Protein AF-A0A1F4KKP1-F1 (afdb_monomer_lite)

Radius of gyration: 22.45 Å; chains: 1; bounding box: 58×57×52 Å

Secondary structure (DSSP, 8-state):
-PPP--------SEEE-TTT--EEETTSTTGGGEEEEEEE--TT-TT-TT-EEEEEEEHHHHHHHHGGG------HHHHHHHHHH-TT---TTHHHHHHHHHHHHHHHHHT--TT---

Foldseek 3Di:
DDDDDDDDDDDDQKDAAPPPRDMDGPPDPQPVQKDKDWDFDDQPDPPDHGDIDIGIHGNVRCCVPCVVVDDDDDDPVVVVVVCVVDVPPPCPPPVVVVVVVVVVVVVVVVPDDPDPDD

pLDDT: mean 72.81, std 17.98, range [39.75, 97.06]

Sequence (118 aa):
MKIQDVKLVSFTHTIRCDKCGSEKQHDEPGFEEFTSIEHHCGYTTVEDDGKHIEIDLCYPCFKELLGPYWRVRSNRIDNLQAKQDNPELPGEFVDDVVASMKECLEQKLERYEPGKHE

Structure (mmCIF, N/CA/C/O backbone):
data_AF-A0A1F4KKP1-F1
#
_entry.id   AF-A0A1F4KKP1-F1
#
loop_
_atom_site.group_PDB
_atom_site.id
_atom_site.type_symbol
_atom_site.label_atom_id
_atom_site.label_alt_id
_atom_site.label_comp_id
_atom_site.label_asym_id
_atom_site.label_entity_id
_atom_site.label_seq_id
_atom_site.pdbx_PDB_ins_code
_atom_site.Cartn_x
_atom_site.Cartn_y
_atom_site.Cartn_z
_atom_site.occupancy
_atom_site.B_iso_or_equiv
_atom_site.auth_seq_id
_atom_site.auth_comp_id
_atom_site.auth_asym_id
_atom_site.auth_atom_id
_atom_site.pdbx_PDB_model_num
ATOM 1 N N . MET A 1 1 ? -0.336 39.438 13.787 1.00 50.38 1 MET A N 1
ATOM 2 C CA . MET A 1 1 ? -1.101 38.362 13.125 1.00 50.38 1 MET A CA 1
ATOM 3 C C . MET A 1 1 ? -0.129 37.617 12.225 1.00 50.38 1 MET A C 1
ATOM 5 O O . MET A 1 1 ? 0.395 38.228 11.306 1.00 50.38 1 MET A O 1
ATOM 9 N N . LYS A 1 2 ? 0.244 36.379 12.573 1.00 55.50 2 LYS A N 1
ATOM 10 C CA . LYS A 1 2 ? 1.140 35.559 11.745 1.00 55.50 2 LYS A CA 1
ATOM 11 C C . LYS A 1 2 ? 0.263 34.791 10.761 1.00 55.50 2 LYS A C 1
ATOM 13 O O . LYS A 1 2 ? -0.613 34.056 11.202 1.00 55.50 2 LYS A O 1
ATOM 18 N N . ILE A 1 3 ? 0.455 35.019 9.469 1.00 70.31 3 ILE A N 1
ATOM 19 C CA . ILE A 1 3 ? -0.212 34.248 8.420 1.00 70.31 3 ILE A CA 1
ATOM 20 C C . ILE A 1 3 ? 0.575 32.942 8.298 1.00 70.31 3 ILE A C 1
ATOM 22 O O . ILE A 1 3 ? 1.788 32.978 8.113 1.00 70.31 3 ILE A O 1
ATOM 26 N N . GLN A 1 4 ? -0.093 31.812 8.521 1.00 66.69 4 GLN A N 1
ATOM 27 C CA . GLN A 1 4 ? 0.474 30.490 8.272 1.00 66.69 4 GLN A CA 1
ATOM 28 C C . GLN A 1 4 ? 0.313 30.181 6.784 1.00 66.69 4 GLN A C 1
ATOM 30 O O . GLN A 1 4 ? -0.770 30.381 6.233 1.00 66.69 4 GLN A O 1
ATOM 35 N N . ASP A 1 5 ? 1.381 29.709 6.146 1.00 68.88 5 ASP A N 1
ATOM 36 C CA . ASP A 1 5 ? 1.329 29.220 4.772 1.00 68.88 5 ASP A CA 1
ATOM 37 C C . ASP A 1 5 ? 0.389 28.012 4.696 1.00 68.88 5 ASP A C 1
ATOM 39 O O . ASP A 1 5 ? 0.655 26.951 5.265 1.00 68.88 5 ASP A O 1
ATOM 43 N N . VAL A 1 6 ? -0.736 28.185 4.003 1.00 77.38 6 VAL A N 1
ATOM 44 C CA . VAL A 1 6 ? -1.684 27.104 3.732 1.00 77.38 6 VAL A CA 1
ATOM 45 C C . VAL A 1 6 ? -1.162 26.327 2.531 1.00 77.38 6 VAL A C 1
ATOM 47 O O . VAL A 1 6 ? -1.251 26.780 1.391 1.00 77.38 6 VAL A O 1
ATOM 50 N N . LYS A 1 7 ? -0.601 25.146 2.787 1.00 71.62 7 LYS A N 1
ATOM 51 C CA . LYS A 1 7 ? -0.250 24.195 1.732 1.00 71.62 7 LYS A CA 1
ATOM 52 C C . LYS A 1 7 ? -1.519 23.439 1.336 1.00 71.62 7 LYS A C 1
ATOM 54 O O . LYS A 1 7 ? -2.094 22.744 2.169 1.00 71.62 7 LYS A O 1
ATOM 59 N N . LEU A 1 8 ? -1.966 23.585 0.088 1.00 61.75 8 LEU A N 1
ATOM 60 C CA . LEU A 1 8 ? -3.025 22.733 -0.452 1.00 61.75 8 LEU A CA 1
ATOM 61 C C . LEU A 1 8 ? -2.495 21.301 -0.541 1.00 61.75 8 LEU A C 1
ATOM 63 O O . LEU A 1 8 ? -1.506 21.042 -1.223 1.00 61.75 8 LEU A O 1
ATOM 67 N N . VAL A 1 9 ? -3.157 20.395 0.167 1.00 67.31 9 VAL A N 1
ATOM 68 C CA . VA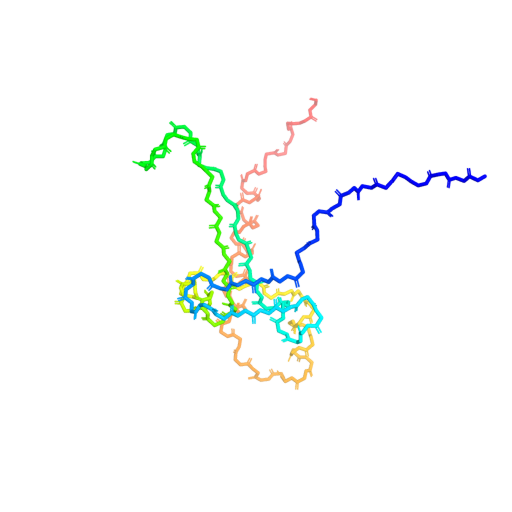L A 1 9 ? -2.945 18.951 0.072 1.00 67.31 9 VAL A CA 1
ATOM 69 C C . VAL A 1 9 ? -4.186 18.382 -0.603 1.00 67.31 9 VAL A C 1
ATOM 71 O O . VAL A 1 9 ? -5.302 18.773 -0.253 1.00 67.31 9 VAL A O 1
ATOM 74 N N . SER A 1 10 ? -4.015 17.513 -1.595 1.00 66.88 10 SER A N 1
ATOM 75 C CA . SER A 1 10 ? -5.137 16.792 -2.195 1.00 66.88 10 SER A CA 1
ATOM 76 C C . SER A 1 10 ? -5.777 15.901 -1.131 1.00 66.88 10 SER A C 1
ATOM 78 O O . SER A 1 10 ? -5.100 15.080 -0.515 1.00 66.88 10 SER A O 1
ATOM 80 N N . PHE A 1 11 ? -7.071 16.100 -0.888 1.00 70.44 11 PHE A N 1
ATOM 81 C CA . PHE A 1 11 ? -7.851 15.298 0.047 1.00 70.44 11 PHE A CA 1
ATOM 82 C C . PHE A 1 11 ? -8.607 14.219 -0.727 1.00 70.44 11 PHE A C 1
ATOM 84 O O . PHE A 1 11 ? -9.465 14.535 -1.554 1.00 70.44 11 PHE A O 1
ATOM 91 N N . THR A 1 12 ? -8.301 12.956 -0.447 1.00 76.50 12 THR A N 1
ATOM 92 C CA . THR A 1 12 ? -9.012 11.813 -1.022 1.00 76.50 12 THR A CA 1
ATOM 93 C C . THR A 1 12 ? -10.189 11.469 -0.117 1.00 76.50 12 THR A C 1
ATOM 95 O O . THR A 1 12 ? -10.009 10.908 0.960 1.00 76.50 12 THR A O 1
ATOM 98 N N . HIS A 1 13 ? -11.402 11.840 -0.535 1.00 83.25 13 HIS A N 1
ATOM 99 C CA . HIS A 1 13 ? -12.619 11.565 0.237 1.00 83.25 13 HIS A CA 1
ATOM 100 C C . HIS A 1 13 ? -13.002 10.079 0.225 1.00 83.25 13 HIS A C 1
ATOM 102 O O . HIS A 1 13 ? -13.602 9.596 1.183 1.00 83.25 13 HIS A O 1
ATOM 108 N N . THR A 1 14 ? -12.613 9.371 -0.837 1.00 91.25 14 THR A N 1
ATOM 109 C CA . THR A 1 14 ? -12.957 7.975 -1.091 1.00 91.25 14 THR A CA 1
ATOM 110 C C . THR A 1 14 ? -11.782 7.266 -1.751 1.00 91.25 14 THR A C 1
ATOM 112 O O . THR A 1 14 ? -11.196 7.815 -2.681 1.00 91.25 14 THR A O 1
ATOM 115 N N . ILE A 1 15 ? -11.470 6.050 -1.307 1.00 94.06 15 ILE A N 1
ATOM 116 C CA . ILE A 1 15 ? -10.447 5.180 -1.899 1.00 94.06 15 ILE A CA 1
ATOM 117 C C . ILE A 1 15 ? -11.071 3.851 -2.324 1.00 94.06 15 ILE A C 1
ATOM 119 O O . ILE A 1 15 ? -11.966 3.336 -1.648 1.00 94.06 15 ILE A O 1
ATOM 123 N N . ARG A 1 16 ? -10.606 3.287 -3.442 1.00 96.25 16 ARG A N 1
ATOM 124 C CA . ARG A 1 16 ? -11.117 2.030 -3.996 1.00 96.25 16 ARG A CA 1
ATOM 125 C C . ARG A 1 16 ? -9.970 1.082 -4.310 1.00 96.25 16 ARG A C 1
ATOM 127 O O . ARG A 1 16 ? -8.986 1.478 -4.901 1.00 96.25 16 ARG A O 1
ATOM 134 N N . CYS A 1 17 ? -10.113 -0.185 -3.938 1.00 96.94 17 CYS A N 1
ATOM 135 C CA . CYS A 1 17 ? -9.108 -1.206 -4.207 1.00 96.94 17 CYS A CA 1
ATOM 136 C C . CYS A 1 17 ? -9.197 -1.651 -5.670 1.00 96.94 17 CYS A C 1
ATOM 138 O O . CYS A 1 17 ? -10.238 -2.165 -6.085 1.00 96.94 17 CYS A O 1
ATOM 140 N N . ASP A 1 18 ? -8.103 -1.555 -6.418 1.00 97.06 18 ASP A N 1
ATOM 141 C CA . ASP A 1 18 ? -8.062 -1.920 -7.839 1.00 97.06 18 ASP A CA 1
ATOM 142 C C . ASP A 1 18 ? -8.198 -3.432 -8.077 1.00 97.06 18 ASP A C 1
ATOM 144 O O . ASP A 1 18 ? -8.660 -3.864 -9.133 1.00 97.06 18 ASP A O 1
ATOM 148 N N . LYS A 1 19 ? -7.849 -4.264 -7.081 1.00 96.38 19 LYS A N 1
ATOM 149 C CA . LYS A 1 19 ? -7.959 -5.731 -7.178 1.00 96.38 19 LYS A CA 1
ATOM 150 C C . LYS A 1 19 ? -9.369 -6.247 -6.897 1.00 96.38 19 LYS A C 1
ATOM 152 O O . LYS A 1 19 ? -9.905 -7.023 -7.683 1.00 96.38 19 LYS A O 1
ATOM 157 N N . CYS A 1 20 ? -9.948 -5.901 -5.747 1.00 96.81 20 CYS A N 1
ATOM 158 C CA . CYS A 1 20 ? -11.240 -6.457 -5.315 1.00 96.81 20 CYS A CA 1
ATOM 159 C C . CYS A 1 20 ? -12.418 -5.489 -5.474 1.00 96.81 20 CYS A C 1
ATOM 161 O O . CYS A 1 20 ? -13.563 -5.890 -5.276 1.00 96.81 20 CYS A O 1
ATOM 163 N N . GLY A 1 21 ? -12.159 -4.226 -5.817 1.00 96.25 21 GLY A N 1
ATOM 164 C CA . GLY A 1 21 ? -13.181 -3.205 -6.011 1.00 96.25 21 GLY A CA 1
ATOM 165 C C . GLY A 1 21 ? -13.793 -2.649 -4.727 1.00 96.25 21 GLY A C 1
ATOM 166 O O . GLY A 1 21 ? -14.693 -1.821 -4.841 1.00 96.25 21 GLY A O 1
ATOM 167 N N . SER A 1 22 ? -13.344 -3.079 -3.538 1.00 95.25 22 SER A N 1
ATOM 168 C CA . SER A 1 22 ? -13.837 -2.556 -2.257 1.00 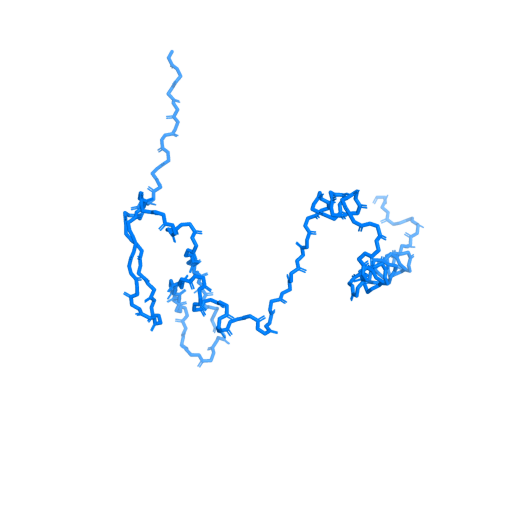95.25 22 SER A CA 1
ATOM 169 C C . SER A 1 22 ? -13.553 -1.064 -2.136 1.00 95.25 22 SER A C 1
ATOM 171 O O . SER A 1 22 ? -12.435 -0.642 -2.424 1.00 95.25 22 SER A O 1
ATOM 173 N N . GLU A 1 23 ? -14.520 -0.301 -1.648 1.00 95.75 23 GLU A N 1
ATOM 174 C CA . GLU A 1 23 ? -14.442 1.152 -1.532 1.00 95.75 23 GLU A CA 1
ATOM 175 C C . GLU A 1 23 ? -14.654 1.585 -0.081 1.00 95.75 23 GLU A C 1
ATOM 177 O O . GLU A 1 23 ? -15.402 0.932 0.654 1.00 95.75 23 GLU A O 1
ATOM 182 N N . LYS A 1 24 ? -13.971 2.657 0.325 1.00 94.44 24 LYS A N 1
ATOM 183 C CA . LYS A 1 24 ? -14.064 3.248 1.659 1.00 94.44 24 LYS A CA 1
ATOM 184 C C . LYS A 1 24 ? -14.027 4.764 1.601 1.00 94.44 24 LYS A C 1
ATOM 186 O O . LYS A 1 24 ? -13.216 5.332 0.871 1.00 94.44 24 LYS A O 1
ATOM 191 N N . GLN A 1 25 ? -14.871 5.407 2.403 1.00 93.62 25 GLN A N 1
ATOM 192 C CA . GLN A 1 25 ? -14.792 6.845 2.658 1.00 93.62 25 GLN A CA 1
ATOM 193 C C . GLN A 1 25 ? -13.783 7.149 3.768 1.00 93.62 25 GLN A C 1
ATOM 195 O O . GLN A 1 25 ? -13.518 6.309 4.624 1.00 93.62 25 GLN A O 1
ATOM 200 N N . HIS A 1 26 ? -13.217 8.354 3.754 1.00 88.69 26 HIS A N 1
ATOM 201 C CA . HIS A 1 26 ? -12.173 8.792 4.688 1.00 88.69 26 HIS A CA 1
ATOM 202 C C . HIS A 1 26 ? -12.565 8.680 6.175 1.00 88.69 26 HIS A C 1
ATOM 204 O O . HIS A 1 26 ? -11.704 8.550 7.040 1.00 88.69 26 HIS A O 1
ATOM 210 N N . ASP A 1 27 ? -13.852 8.780 6.500 1.00 89.50 27 ASP A N 1
ATOM 211 C CA . ASP A 1 27 ? -14.391 8.671 7.858 1.00 89.50 27 ASP A CA 1
ATOM 212 C C . ASP A 1 27 ? -14.874 7.257 8.220 1.00 89.50 27 ASP A C 1
ATOM 214 O O . ASP A 1 27 ? -15.302 7.019 9.353 1.00 89.50 27 ASP A O 1
ATOM 218 N N . GLU A 1 28 ? -14.779 6.299 7.296 1.00 90.38 28 GLU A N 1
ATOM 219 C CA . GLU A 1 28 ? -15.124 4.911 7.566 1.00 90.38 28 GLU A CA 1
ATOM 220 C C . GLU A 1 28 ? -13.965 4.144 8.219 1.00 90.38 28 GLU A C 1
ATOM 222 O O . GLU A 1 28 ? -12.823 4.231 7.765 1.00 90.38 28 GLU A O 1
ATOM 227 N N . PRO A 1 29 ? -14.255 3.281 9.211 1.00 89.94 29 PRO A N 1
ATOM 228 C CA . PRO A 1 29 ? -13.272 2.336 9.722 1.00 89.94 29 PRO A CA 1
ATOM 229 C C . PRO A 1 29 ? -12.691 1.461 8.603 1.00 89.94 29 PRO A C 1
ATOM 231 O O . PRO A 1 29 ? -13.438 0.905 7.779 1.00 89.94 29 PRO A O 1
ATOM 234 N N . GLY A 1 30 ? -11.367 1.308 8.614 1.00 89.19 30 GLY A N 1
ATOM 235 C CA . GLY A 1 30 ? -10.620 0.512 7.643 1.00 89.19 30 GLY A CA 1
ATOM 236 C C . GLY A 1 30 ? -10.166 1.294 6.410 1.00 89.19 30 GLY A C 1
ATOM 237 O O . GLY A 1 30 ? -9.541 0.703 5.532 1.00 89.19 30 GLY A O 1
ATOM 238 N N . PHE A 1 31 ? -10.444 2.598 6.320 1.00 91.56 31 PHE A N 1
ATOM 239 C CA . PHE A 1 31 ? -9.844 3.468 5.303 1.00 91.56 31 PHE A CA 1
ATOM 240 C C . PHE A 1 31 ? -8.315 3.520 5.452 1.00 91.56 31 PHE A C 1
ATOM 242 O O . PHE A 1 31 ? -7.580 3.451 4.471 1.00 91.56 31 PHE A O 1
ATOM 249 N N . GLU A 1 32 ? -7.831 3.548 6.693 1.00 89.69 32 GLU A N 1
ATOM 250 C CA . GLU A 1 32 ? -6.417 3.524 7.069 1.00 89.69 32 GLU A CA 1
ATOM 251 C C . GLU A 1 32 ? -5.689 2.220 6.697 1.00 89.69 32 GLU A C 1
ATOM 253 O O . GLU A 1 32 ? -4.461 2.164 6.732 1.00 89.69 32 GLU A O 1
ATOM 258 N N . GLU A 1 33 ? -6.433 1.172 6.332 1.00 93.19 33 GLU A N 1
ATOM 259 C CA . GLU A 1 33 ? -5.886 -0.116 5.897 1.00 93.19 33 GLU A CA 1
ATOM 260 C C . GLU A 1 33 ? -5.655 -0.188 4.379 1.00 93.19 33 GLU A C 1
ATOM 262 O O . GLU A 1 33 ? -5.262 -1.235 3.854 1.00 93.19 33 GLU A O 1
ATOM 267 N N . PHE A 1 34 ? -5.906 0.899 3.649 1.00 94.75 34 PHE A N 1
ATOM 268 C CA . PHE A 1 34 ? -5.568 0.994 2.235 1.00 94.75 34 PHE A CA 1
ATOM 269 C C . PHE A 1 34 ? -4.134 1.484 2.045 1.00 94.75 34 PHE A C 1
ATOM 271 O O . PHE A 1 34 ? -3.609 2.294 2.804 1.00 94.75 34 PHE A O 1
ATOM 278 N N . THR A 1 35 ? -3.482 0.969 1.009 1.00 93.81 35 THR A N 1
ATOM 279 C CA . THR A 1 35 ? -2.140 1.368 0.589 1.00 93.81 35 THR A CA 1
ATOM 280 C C . THR A 1 35 ? -2.196 1.859 -0.847 1.00 93.81 35 THR A C 1
ATOM 282 O O . THR A 1 35 ? -2.531 1.084 -1.743 1.00 93.81 35 THR A O 1
ATOM 285 N N . SER A 1 36 ? -1.823 3.120 -1.045 1.00 93.12 36 SER A N 1
ATOM 286 C CA . SER A 1 36 ? -1.618 3.730 -2.358 1.00 93.12 36 SER A CA 1
ATOM 287 C C . SER A 1 36 ? -0.137 3.671 -2.715 1.00 93.12 36 SER A C 1
ATOM 289 O O . SER A 1 36 ? 0.718 4.063 -1.915 1.00 93.12 36 SER A O 1
ATOM 291 N N . ILE A 1 37 ? 0.177 3.161 -3.901 1.00 91.88 37 ILE A N 1
ATOM 292 C CA . ILE A 1 37 ? 1.540 3.102 -4.428 1.00 91.88 37 ILE A CA 1
ATOM 293 C C . ILE A 1 37 ? 1.589 3.937 -5.695 1.00 91.88 37 ILE A C 1
ATOM 295 O O . ILE A 1 37 ? 0.836 3.696 -6.632 1.00 91.88 37 ILE A O 1
ATOM 299 N N . GLU A 1 38 ? 2.527 4.873 -5.716 1.00 90.69 38 GLU A N 1
ATOM 300 C CA . GLU A 1 38 ? 2.815 5.741 -6.846 1.00 90.69 38 GLU A CA 1
ATOM 301 C C . GLU A 1 38 ? 4.254 5.476 -7.305 1.00 90.69 38 GLU A C 1
ATOM 303 O O . GLU A 1 38 ? 5.192 5.459 -6.497 1.00 90.69 38 GLU A O 1
ATOM 308 N N . HIS A 1 39 ? 4.441 5.207 -8.594 1.00 85.38 39 HIS A N 1
ATOM 309 C CA . HIS A 1 39 ? 5.748 4.921 -9.167 1.00 85.38 39 HIS A CA 1
ATOM 310 C C . HIS A 1 39 ? 5.928 5.593 -10.526 1.00 85.38 39 HIS A C 1
ATOM 312 O O . HIS A 1 39 ? 5.192 5.342 -11.480 1.00 85.38 39 HIS A O 1
ATOM 318 N N . HIS A 1 40 ? 6.981 6.402 -10.631 1.00 84.62 40 HIS A N 1
ATOM 319 C CA . HIS A 1 40 ? 7.427 6.975 -11.895 1.00 84.62 40 HIS A CA 1
ATOM 320 C C . HIS A 1 40 ? 8.466 6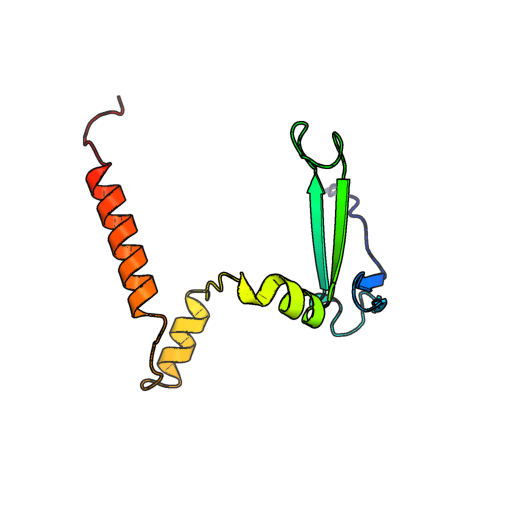.059 -12.540 1.00 84.62 40 HIS A C 1
ATOM 322 O O . HIS A 1 40 ? 9.585 5.915 -12.036 1.00 84.62 40 HIS A O 1
ATOM 328 N N . CYS A 1 41 ? 8.106 5.462 -13.672 1.00 79.81 41 CYS A N 1
ATOM 329 C CA . CYS A 1 41 ? 9.007 4.625 -14.444 1.00 79.81 41 CYS A CA 1
ATOM 330 C C . CYS A 1 41 ? 10.105 5.477 -15.096 1.00 79.81 41 CYS A C 1
ATOM 332 O O . CYS A 1 41 ? 9.843 6.500 -15.731 1.00 79.81 41 CYS A O 1
ATOM 334 N N . GLY A 1 42 ? 11.358 5.045 -14.946 1.00 70.12 42 GLY A N 1
ATOM 335 C CA . GLY A 1 42 ? 12.490 5.668 -15.626 1.00 70.12 42 GLY A CA 1
ATOM 336 C C . GLY A 1 42 ? 12.510 5.372 -17.131 1.00 70.12 42 GLY A C 1
ATOM 337 O O . GLY A 1 42 ? 11.899 4.413 -17.601 1.00 70.12 42 GLY A O 1
ATOM 338 N N . TYR A 1 43 ? 13.302 6.156 -17.867 1.00 58.34 43 TYR A N 1
ATOM 339 C CA . TYR A 1 43 ? 13.494 6.100 -19.330 1.00 58.34 43 TYR A CA 1
ATOM 340 C C . TYR A 1 43 ? 14.083 4.787 -19.891 1.00 58.34 43 TYR A C 1
ATOM 342 O O . TYR A 1 43 ? 14.405 4.709 -21.068 1.00 58.34 43 TYR A O 1
ATOM 350 N N . THR A 1 44 ? 14.318 3.772 -19.059 1.00 59.62 44 THR A N 1
ATOM 351 C CA . THR A 1 44 ? 14.926 2.494 -19.471 1.00 59.62 44 THR A CA 1
ATOM 352 C C . THR A 1 44 ? 14.097 1.290 -19.023 1.00 59.62 44 THR A C 1
ATOM 354 O O . THR A 1 44 ? 14.645 0.208 -18.816 1.00 59.62 44 THR A O 1
ATOM 357 N N . THR A 1 45 ? 12.800 1.481 -18.779 1.00 59.00 45 THR A N 1
ATOM 358 C CA . THR A 1 45 ? 11.897 0.405 -18.346 1.00 59.00 45 THR A CA 1
ATOM 359 C C . THR A 1 45 ? 11.278 -0.309 -19.550 1.00 59.00 45 THR A C 1
ATOM 361 O O . THR A 1 45 ? 11.162 0.259 -20.633 1.00 59.00 45 THR A O 1
ATOM 364 N N . VAL A 1 46 ? 10.964 -1.598 -19.381 1.00 63.59 46 VAL A N 1
ATOM 365 C CA . VAL A 1 46 ? 10.604 -2.525 -20.472 1.00 63.59 46 VAL A CA 1
ATOM 366 C C . VAL A 1 46 ? 9.234 -2.187 -21.084 1.00 63.59 46 VAL A C 1
ATOM 368 O O . VAL A 1 46 ? 8.962 -2.555 -22.226 1.00 63.59 46 VAL A O 1
ATOM 371 N N . GLU A 1 47 ? 8.393 -1.442 -20.363 1.00 56.62 47 GLU A N 1
ATOM 372 C CA . GLU A 1 47 ? 6.988 -1.206 -20.701 1.00 56.62 47 GLU A CA 1
ATOM 373 C C . GLU A 1 47 ? 6.599 0.263 -20.966 1.00 56.62 47 GLU A C 1
ATOM 375 O O . GLU A 1 47 ? 5.477 0.651 -20.619 1.00 56.62 47 GLU A O 1
ATOM 380 N N . ASP A 1 48 ? 7.433 1.008 -21.714 1.00 52.00 48 ASP A N 1
ATOM 381 C CA . ASP A 1 48 ? 7.133 2.322 -22.344 1.00 52.00 48 ASP A CA 1
ATOM 382 C C . ASP A 1 48 ? 7.528 3.545 -21.485 1.00 52.00 48 ASP A C 1
ATOM 384 O O . ASP A 1 48 ? 7.317 3.604 -20.271 1.00 52.00 48 ASP A O 1
ATOM 388 N N . ASP A 1 49 ? 8.118 4.532 -22.153 1.00 63.91 49 ASP A N 1
ATOM 389 C CA . ASP A 1 49 ? 8.877 5.628 -21.554 1.00 63.91 49 ASP A CA 1
ATOM 390 C C . ASP A 1 49 ? 8.033 6.557 -20.667 1.00 63.91 49 ASP A C 1
ATOM 392 O O . ASP A 1 49 ? 6.965 7.033 -21.054 1.00 63.91 49 ASP A O 1
ATOM 396 N N . GLY A 1 50 ? 8.555 6.891 -19.480 1.00 66.69 50 GLY A N 1
ATOM 397 C CA . GLY A 1 50 ? 8.033 7.983 -18.648 1.00 66.69 50 GLY A CA 1
ATOM 398 C C . GLY A 1 50 ? 6.634 7.755 -18.071 1.00 66.69 50 GLY A C 1
ATOM 399 O O . GLY A 1 50 ? 5.970 8.718 -17.681 1.00 66.69 50 GLY A O 1
ATOM 400 N N . LYS A 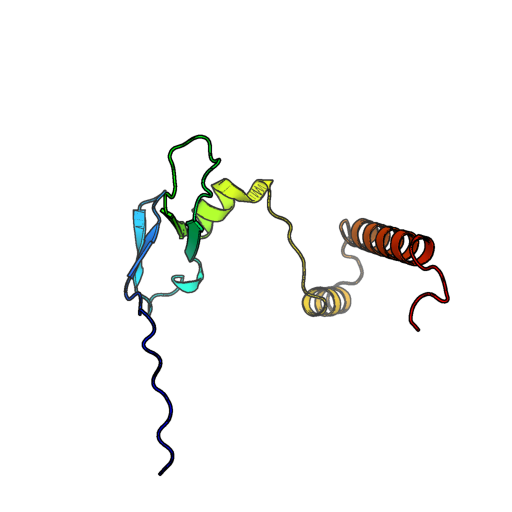1 51 ? 6.168 6.503 -18.020 1.00 76.31 51 LYS A N 1
ATOM 401 C CA . LYS A 1 51 ? 4.855 6.186 -17.462 1.00 76.31 51 LYS A CA 1
ATOM 402 C C . LYS A 1 51 ? 4.789 6.417 -15.963 1.00 76.31 51 LYS A C 1
ATOM 404 O O . LYS A 1 51 ? 5.737 6.192 -15.209 1.00 76.31 51 LYS A O 1
ATOM 409 N N . HIS A 1 52 ? 3.603 6.841 -15.560 1.00 84.50 52 HIS A N 1
ATOM 410 C CA . HIS A 1 52 ? 3.207 6.952 -14.179 1.00 84.50 52 HIS A CA 1
ATOM 411 C C . HIS A 1 52 ? 2.293 5.785 -13.825 1.00 84.50 52 HIS A C 1
ATOM 413 O O . HIS A 1 52 ? 1.303 5.557 -14.521 1.00 84.50 52 HIS A O 1
ATOM 419 N N . ILE A 1 53 ? 2.656 5.024 -12.795 1.00 86.44 53 ILE A N 1
ATOM 420 C CA . ILE A 1 53 ? 1.884 3.879 -12.324 1.00 86.44 53 ILE A CA 1
ATOM 421 C C . ILE A 1 53 ? 1.361 4.209 -10.936 1.00 86.44 53 ILE A C 1
ATOM 423 O O . ILE A 1 53 ? 2.136 4.479 -10.022 1.00 86.44 53 ILE A O 1
ATOM 427 N N . GLU A 1 54 ? 0.047 4.130 -10.797 1.00 92.12 54 GLU A N 1
ATOM 428 C CA . GLU A 1 54 ? -0.670 4.283 -9.540 1.00 92.12 54 GLU 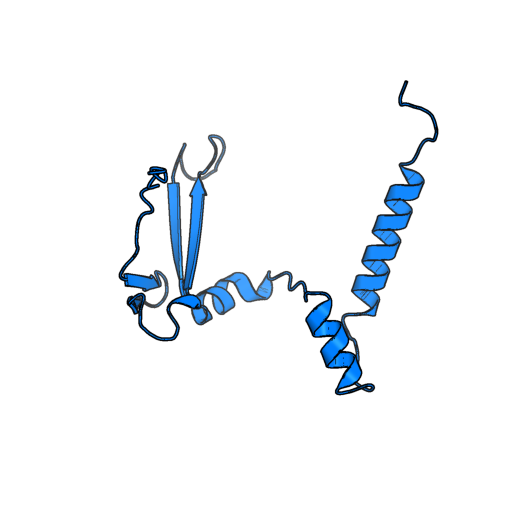A CA 1
ATOM 429 C C . GLU A 1 54 ? -1.484 3.010 -9.292 1.00 92.12 54 GLU A C 1
ATOM 431 O O . GLU A 1 54 ? -2.013 2.417 -10.237 1.00 92.12 54 GLU A O 1
ATOM 436 N N . ILE A 1 55 ? -1.546 2.566 -8.039 1.00 95.00 55 ILE A N 1
ATOM 437 C CA . ILE A 1 55 ? -2.421 1.468 -7.619 1.00 95.00 55 ILE A CA 1
ATOM 438 C C . ILE A 1 55 ? -2.842 1.639 -6.159 1.00 95.00 55 ILE A C 1
ATOM 440 O O . ILE A 1 55 ? -2.009 1.906 -5.289 1.00 95.00 55 ILE A O 1
ATOM 444 N N . ASP A 1 56 ? -4.122 1.402 -5.896 1.00 96.00 56 ASP A N 1
ATOM 445 C CA . ASP A 1 56 ? -4.724 1.393 -4.569 1.00 96.00 56 ASP A CA 1
ATOM 446 C C . ASP A 1 56 ? -5.110 -0.037 -4.170 1.00 96.00 56 ASP A C 1
ATOM 448 O O . ASP A 1 56 ? -5.830 -0.751 -4.876 1.00 96.00 56 ASP A O 1
ATOM 452 N N . LEU A 1 57 ? -4.650 -0.487 -3.000 1.00 96.75 57 LEU A N 1
ATOM 453 C CA . LEU A 1 57 ? -4.905 -1.840 -2.500 1.00 96.75 57 LEU A CA 1
ATOM 454 C C . LEU A 1 57 ? -5.403 -1.820 -1.057 1.00 96.75 57 LEU A C 1
ATOM 456 O O . LEU A 1 57 ? -4.766 -1.244 -0.181 1.00 96.75 57 LEU A O 1
ATOM 460 N N . CYS A 1 58 ? -6.494 -2.535 -0.778 1.00 96.38 58 CYS A N 1
ATOM 461 C CA . CYS A 1 58 ? -6.887 -2.826 0.602 1.00 96.38 58 CYS A CA 1
ATOM 462 C C . CYS A 1 58 ? -5.925 -3.840 1.241 1.00 96.38 58 CYS A C 1
ATOM 464 O O . CYS A 1 58 ? -5.373 -4.697 0.541 1.00 96.38 58 CYS A O 1
ATOM 466 N N . TYR A 1 59 ? -5.763 -3.801 2.568 1.00 94.19 59 TYR A N 1
ATOM 467 C CA . TYR A 1 59 ? -4.846 -4.682 3.301 1.00 94.19 59 TYR A CA 1
ATOM 468 C C . TYR A 1 59 ? -4.950 -6.175 2.933 1.00 94.19 59 TYR A C 1
ATOM 470 O O . TYR A 1 59 ? -3.905 -6.788 2.701 1.00 94.19 59 TYR A O 1
ATOM 478 N N . PRO A 1 60 ? -6.147 -6.788 2.788 1.00 95.50 60 PRO A N 1
ATOM 479 C CA . PRO A 1 60 ? -6.245 -8.179 2.349 1.00 95.50 60 PRO A CA 1
ATOM 480 C C . PRO A 1 60 ? -5.598 -8.428 0.981 1.00 95.50 60 PRO A C 1
ATOM 482 O O . PRO A 1 60 ? -4.837 -9.382 0.830 1.00 95.50 60 PRO A O 1
ATOM 485 N N . CYS A 1 61 ? -5.844 -7.550 0.003 1.00 96.06 61 CYS A N 1
ATOM 486 C CA . CYS A 1 61 ? -5.266 -7.659 -1.338 1.00 96.06 61 CYS A CA 1
ATOM 487 C C . CYS A 1 61 ? -3.764 -7.371 -1.331 1.00 96.06 61 CYS A C 1
ATOM 489 O O . CYS A 1 61 ? -2.998 -8.066 -1.994 1.00 96.06 61 CYS A O 1
ATOM 491 N N . PHE A 1 62 ? -3.337 -6.380 -0.550 1.00 95.00 62 PHE A N 1
ATOM 492 C CA . PHE A 1 62 ? -1.931 -6.049 -0.361 1.00 95.00 62 PHE A CA 1
ATOM 493 C C . PHE A 1 62 ? -1.154 -7.232 0.238 1.00 95.00 62 PHE A C 1
ATOM 495 O O . PHE A 1 62 ? -0.087 -7.601 -0.256 1.00 95.00 62 PHE A O 1
ATOM 502 N N . LYS A 1 63 ? -1.725 -7.890 1.255 1.00 93.88 63 LYS A N 1
ATOM 503 C CA . LYS A 1 63 ? -1.180 -9.102 1.880 1.00 93.88 63 LYS A CA 1
ATOM 504 C C . LYS A 1 63 ? -1.147 -10.290 0.937 1.00 93.88 63 LYS A C 1
ATOM 506 O O . LYS A 1 63 ? -0.157 -11.010 0.910 1.00 93.88 63 LYS A O 1
ATOM 511 N N . GLU A 1 64 ? -2.208 -10.506 0.177 1.00 94.56 64 GLU A N 1
ATOM 512 C CA . GLU A 1 64 ? -2.272 -11.605 -0.783 1.00 94.56 64 GLU A CA 1
ATOM 513 C C . GLU A 1 64 ? -1.209 -11.460 -1.883 1.00 94.56 64 GLU A C 1
ATOM 515 O O . GLU A 1 64 ? -0.540 -12.435 -2.214 1.00 94.56 64 GLU A O 1
ATOM 520 N N . LEU A 1 65 ? -1.022 -10.246 -2.414 1.00 94.50 65 LEU A N 1
ATOM 521 C CA . LEU A 1 65 ? -0.096 -9.974 -3.516 1.00 94.50 65 LEU A CA 1
ATOM 522 C C . LEU A 1 65 ? 1.370 -9.920 -3.077 1.00 94.50 65 LEU A C 1
ATOM 524 O O . LEU A 1 65 ? 2.235 -10.517 -3.715 1.00 94.50 65 LEU A O 1
ATOM 528 N N . LEU A 1 66 ? 1.662 -9.168 -2.013 1.00 92.25 66 LEU A N 1
ATOM 529 C CA . LEU A 1 66 ? 3.035 -8.843 -1.621 1.00 92.25 66 LEU A CA 1
ATOM 530 C C . LEU A 1 66 ? 3.487 -9.552 -0.347 1.00 92.25 66 LEU A C 1
ATOM 532 O O . LEU A 1 66 ? 4.683 -9.550 -0.064 1.00 92.25 66 LEU A O 1
ATOM 536 N N . GLY A 1 67 ? 2.569 -10.177 0.395 1.00 89.94 67 GLY A N 1
ATOM 537 C CA . GLY A 1 67 ? 2.838 -10.861 1.664 1.00 89.94 67 GLY A CA 1
ATOM 538 C C . GLY A 1 67 ? 4.058 -11.782 1.649 1.00 89.94 67 GLY A C 1
ATOM 539 O O . GLY A 1 67 ? 4.884 -11.669 2.555 1.00 89.94 67 GLY A O 1
ATOM 540 N N . PRO A 1 68 ? 4.244 -12.633 0.621 1.00 90.81 68 PRO A N 1
ATOM 541 C CA . PRO A 1 68 ? 5.424 -13.494 0.516 1.00 90.81 68 PRO A CA 1
ATOM 542 C C . PRO A 1 68 ? 6.767 -12.746 0.443 1.00 90.81 68 PRO A C 1
ATOM 544 O O . PRO A 1 68 ? 7.809 -13.329 0.729 1.00 90.81 68 PRO A O 1
ATOM 547 N N . TYR A 1 69 ? 6.760 -11.466 0.064 1.00 91.38 69 TYR A N 1
ATOM 548 C CA . TYR A 1 69 ? 7.950 -10.628 -0.113 1.00 91.38 69 TYR A CA 1
ATOM 549 C C 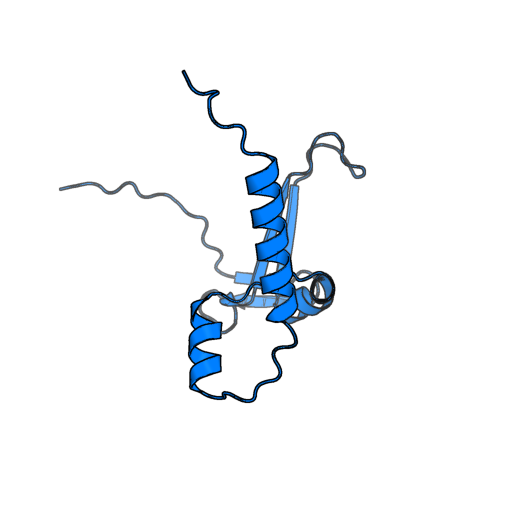. TYR A 1 69 ? 8.139 -9.602 1.013 1.00 91.38 69 TYR A C 1
ATOM 551 O O . TYR A 1 69 ? 9.096 -8.821 0.988 1.00 91.38 69 TYR A O 1
ATOM 559 N N . TRP A 1 70 ? 7.235 -9.567 1.997 1.00 87.12 70 TRP A N 1
ATOM 560 C CA . TRP A 1 70 ? 7.293 -8.600 3.086 1.00 87.12 70 TRP A CA 1
ATOM 561 C C . TRP A 1 70 ? 8.541 -8.790 3.944 1.00 87.12 70 TRP A C 1
ATOM 563 O O . TRP A 1 70 ? 8.849 -9.878 4.425 1.00 87.12 70 TRP A O 1
ATOM 573 N N . ARG A 1 71 ? 9.231 -7.683 4.217 1.00 86.00 71 ARG A N 1
ATOM 574 C CA . ARG A 1 71 ? 10.270 -7.623 5.248 1.00 86.00 71 ARG A CA 1
ATOM 575 C C . ARG A 1 71 ? 9.684 -6.930 6.464 1.00 86.00 71 ARG A C 1
ATOM 577 O O . ARG A 1 71 ? 9.730 -5.707 6.562 1.00 86.00 71 ARG A O 1
ATOM 584 N N . VAL A 1 72 ? 9.134 -7.710 7.387 1.00 81.88 72 VAL A N 1
ATOM 585 C CA . VAL A 1 72 ? 8.612 -7.164 8.642 1.00 81.88 72 VAL A CA 1
ATOM 586 C C . VAL A 1 72 ? 9.793 -6.721 9.508 1.00 81.88 72 VAL A C 1
ATOM 588 O O . VAL A 1 72 ? 10.736 -7.476 9.755 1.00 81.88 72 VAL A O 1
ATOM 591 N N . ARG A 1 73 ? 9.781 -5.455 9.920 1.00 80.31 73 ARG A N 1
ATOM 592 C CA . ARG A 1 73 ? 10.742 -4.883 10.865 1.00 80.31 73 ARG A CA 1
ATOM 593 C C . ARG A 1 73 ? 9.944 -4.438 12.080 1.00 80.31 73 ARG A C 1
ATOM 595 O O . ARG A 1 73 ? 9.309 -3.391 12.040 1.00 80.31 73 ARG A O 1
ATOM 602 N N . SER A 1 74 ? 9.949 -5.241 13.137 1.00 72.44 74 SER A N 1
ATOM 603 C CA . SER A 1 74 ? 9.339 -4.840 14.402 1.00 72.44 74 SER A CA 1
ATOM 604 C C . SER A 1 74 ? 10.083 -3.622 14.944 1.00 72.44 74 SER A C 1
ATOM 606 O O . SER A 1 74 ? 11.320 -3.602 14.968 1.00 72.44 74 SER A O 1
ATOM 608 N N . ASN A 1 75 ? 9.353 -2.598 15.382 1.00 55.50 75 ASN A N 1
ATOM 609 C CA . ASN A 1 75 ? 9.983 -1.497 16.093 1.00 55.50 75 ASN A CA 1
ATOM 610 C C . ASN A 1 75 ? 10.569 -2.043 17.422 1.00 55.50 75 ASN A C 1
ATOM 612 O O . ASN A 1 75 ? 10.187 -3.105 17.926 1.00 55.50 75 ASN A O 1
ATOM 616 N N . ARG A 1 76 ? 11.562 -1.360 18.001 1.00 53.09 76 ARG A N 1
ATOM 617 C CA . ARG A 1 76 ? 12.204 -1.841 19.241 1.00 53.09 76 ARG A CA 1
ATOM 618 C C . ARG A 1 76 ? 11.263 -1.857 20.453 1.00 53.09 76 ARG A C 1
ATOM 620 O O . ARG A 1 76 ? 11.592 -2.528 21.423 1.00 53.09 76 ARG A O 1
ATOM 627 N N . ILE A 1 77 ? 10.140 -1.140 20.408 1.00 55.53 77 ILE A N 1
ATOM 628 C CA . ILE A 1 77 ? 9.215 -0.980 21.536 1.00 55.53 77 ILE A CA 1
ATOM 629 C C . ILE A 1 77 ? 8.314 -2.216 21.667 1.00 55.53 77 ILE A C 1
ATOM 631 O O . ILE A 1 77 ? 8.204 -2.762 22.763 1.00 55.53 77 ILE A O 1
ATOM 635 N N . ASP A 1 78 ? 7.806 -2.749 20.554 1.00 53.09 78 ASP A N 1
ATOM 636 C CA . ASP A 1 78 ? 6.955 -3.951 20.532 1.00 53.09 78 ASP A CA 1
ATOM 637 C C . ASP A 1 78 ? 7.705 -5.185 21.070 1.00 53.09 78 ASP A C 1
ATOM 639 O O . ASP A 1 78 ? 7.161 -6.007 21.804 1.00 53.09 78 ASP A O 1
ATOM 643 N N . ASN A 1 79 ? 9.004 -5.276 20.766 1.00 49.66 79 ASN A N 1
ATOM 644 C CA . ASN A 1 79 ? 9.872 -6.366 21.219 1.00 49.66 79 ASN A CA 1
ATOM 645 C C . ASN A 1 79 ? 10.213 -6.304 22.719 1.00 49.66 79 ASN A C 1
ATOM 647 O O . ASN A 1 79 ? 10.521 -7.332 23.323 1.00 49.66 79 ASN A O 1
ATOM 651 N N . LEU A 1 80 ? 10.217 -5.107 23.315 1.00 50.72 80 LEU A N 1
ATOM 652 C CA . LEU A 1 80 ? 10.476 -4.925 24.746 1.00 50.72 80 LEU A CA 1
ATOM 653 C C . LEU A 1 80 ? 9.229 -5.252 25.571 1.00 50.72 80 LEU A C 1
ATOM 655 O O . LEU A 1 80 ? 9.351 -5.918 26.597 1.00 50.72 80 LEU A O 1
ATOM 659 N N . GLN A 1 81 ? 8.052 -4.851 25.087 1.00 51.53 81 GLN A N 1
ATOM 660 C CA . GLN A 1 81 ? 6.768 -5.160 25.716 1.00 51.53 81 GLN A CA 1
ATOM 661 C C . GLN A 1 81 ? 6.476 -6.672 25.652 1.00 51.53 81 GLN A C 1
ATOM 663 O O . GLN A 1 81 ? 6.223 -7.299 26.675 1.00 51.53 81 GLN A O 1
ATOM 668 N N . ALA A 1 82 ? 6.659 -7.303 24.483 1.00 50.09 82 ALA A N 1
ATOM 669 C CA . ALA A 1 82 ? 6.420 -8.740 24.310 1.00 50.09 82 ALA A CA 1
ATOM 670 C C . ALA A 1 82 ? 7.330 -9.637 25.178 1.00 50.09 82 ALA A C 1
ATOM 672 O O . ALA A 1 82 ? 6.898 -10.696 25.630 1.00 50.09 82 ALA A O 1
ATOM 673 N N . LYS A 1 83 ? 8.574 -9.214 25.460 1.00 48.81 83 LYS A N 1
ATOM 674 C CA . LYS A 1 83 ? 9.475 -9.919 26.395 1.00 48.81 83 LYS A CA 1
ATOM 675 C C . LYS A 1 83 ? 9.076 -9.767 27.863 1.00 48.81 83 LYS A C 1
ATOM 677 O O . LYS A 1 83 ? 9.395 -10.648 28.656 1.00 48.81 83 LYS A O 1
ATOM 682 N N . GLN A 1 84 ? 8.446 -8.654 28.234 1.00 54.94 84 GLN A N 1
ATOM 683 C CA . GLN A 1 84 ? 7.948 -8.450 29.596 1.00 54.94 84 GLN A CA 1
ATOM 684 C C . GLN A 1 84 ? 6.705 -9.301 29.866 1.00 54.94 84 GLN A C 1
ATOM 686 O O . GLN A 1 84 ? 6.573 -9.835 30.965 1.00 54.94 84 GLN A O 1
ATOM 691 N N . ASP A 1 85 ? 5.848 -9.476 28.859 1.00 52.81 85 ASP A N 1
ATOM 692 C CA . ASP A 1 85 ? 4.555 -10.139 29.029 1.00 52.81 85 ASP A CA 1
ATOM 693 C C . ASP A 1 85 ? 4.613 -11.672 28.857 1.00 52.81 85 ASP A C 1
ATOM 695 O O . ASP A 1 85 ? 3.755 -12.373 29.395 1.00 52.81 85 ASP A O 1
ATOM 699 N N . ASN A 1 86 ? 5.616 -12.230 28.159 1.00 52.56 86 ASN A N 1
ATOM 700 C CA . ASN A 1 86 ? 5.800 -13.685 28.063 1.00 52.56 86 ASN A CA 1
ATOM 701 C C . ASN A 1 86 ? 7.276 -14.101 27.809 1.00 52.56 86 ASN A C 1
ATOM 703 O O . ASN A 1 86 ? 7.739 -14.076 26.664 1.00 52.56 86 ASN A O 1
ATOM 707 N N . PRO A 1 87 ? 8.029 -14.514 28.849 1.00 54.69 87 PRO A N 1
ATOM 708 C CA . PRO A 1 87 ? 9.466 -14.797 28.759 1.00 54.69 87 PRO A CA 1
ATOM 709 C C . PRO A 1 87 ? 9.837 -16.110 28.041 1.00 54.69 87 PRO A C 1
ATOM 711 O O . PRO A 1 87 ? 11.018 -16.318 27.769 1.00 54.69 87 PRO A O 1
ATOM 714 N N . GLU A 1 88 ? 8.872 -16.978 27.715 1.00 54.06 88 GLU A N 1
ATOM 715 C CA . GLU A 1 88 ? 9.109 -18.277 27.052 1.00 54.06 88 GLU A CA 1
ATOM 716 C C . GLU A 1 88 ? 8.726 -18.298 25.559 1.00 54.06 88 GLU A C 1
ATOM 718 O O . GLU A 1 88 ? 8.722 -19.358 24.934 1.00 54.06 88 GLU A O 1
ATOM 723 N N . LEU A 1 89 ? 8.414 -17.147 24.949 1.00 47.72 89 LEU A N 1
ATOM 724 C CA . LEU A 1 89 ? 8.169 -17.076 23.504 1.00 47.72 89 LEU A CA 1
ATOM 725 C C . LEU A 1 89 ? 9.415 -17.549 22.724 1.00 47.72 89 LEU A C 1
ATOM 727 O O . LEU A 1 89 ? 10.480 -16.937 22.867 1.00 47.72 89 LEU A O 1
ATOM 731 N N . PRO A 1 90 ? 9.309 -18.594 21.878 1.00 44.25 90 PRO A N 1
ATOM 732 C CA . PRO A 1 90 ? 10.416 -19.036 21.045 1.00 44.25 90 PRO A CA 1
ATOM 733 C C . PRO A 1 90 ? 10.714 -17.933 20.030 1.00 44.25 90 PRO A C 1
ATOM 735 O O . PRO A 1 90 ? 9.938 -17.655 19.117 1.00 44.25 90 PRO A O 1
ATOM 738 N N . GLY A 1 91 ? 11.831 -17.246 20.239 1.00 49.75 91 GLY A N 1
ATOM 739 C CA . GLY A 1 91 ? 12.281 -16.160 19.389 1.00 49.75 91 GLY A CA 1
ATOM 740 C C . GLY A 1 91 ? 12.886 -16.675 18.090 1.00 49.75 91 GLY A C 1
ATOM 741 O O . GLY A 1 91 ? 14.071 -16.458 17.876 1.00 49.75 91 GLY A O 1
ATOM 742 N N . GLU A 1 92 ? 12.091 -17.267 17.194 1.00 47.66 92 GLU A N 1
ATOM 743 C CA . GLU A 1 92 ? 12.548 -17.696 15.853 1.00 47.66 92 GLU A CA 1
ATOM 744 C C . GLU A 1 92 ? 12.999 -16.531 14.943 1.00 47.66 92 GLU A C 1
ATOM 746 O O . GLU A 1 92 ? 13.293 -16.720 13.771 1.00 47.66 92 GLU A O 1
ATOM 751 N N . PHE A 1 93 ? 13.093 -15.307 15.467 1.00 47.84 93 PHE A N 1
ATOM 752 C CA . PHE A 1 93 ? 13.527 -14.132 14.714 1.00 47.84 93 PHE A CA 1
ATOM 753 C C . PHE A 1 93 ? 14.604 -13.297 15.421 1.00 47.84 93 PHE A C 1
ATOM 755 O O . PHE A 1 93 ? 15.146 -12.358 14.837 1.00 47.84 93 PHE A O 1
ATOM 762 N N . VAL A 1 94 ? 14.924 -13.593 16.687 1.00 49.09 94 VAL A N 1
ATOM 763 C CA . VAL A 1 94 ? 15.866 -12.766 17.463 1.00 49.09 94 VAL A CA 1
ATOM 764 C C . VAL A 1 94 ? 17.309 -13.102 17.092 1.00 49.09 94 VAL A C 1
ATOM 766 O O . VAL A 1 94 ? 18.126 -12.191 16.952 1.00 49.09 94 VAL A O 1
ATOM 769 N N . ASP A 1 95 ? 17.604 -14.380 16.860 1.00 49.16 95 ASP A N 1
ATOM 770 C CA . ASP A 1 95 ? 18.959 -14.835 16.542 1.00 49.16 95 ASP A CA 1
ATOM 771 C C . ASP A 1 95 ? 19.410 -14.374 15.147 1.00 49.16 95 ASP A C 1
ATOM 773 O O . ASP A 1 95 ? 20.530 -13.882 15.009 1.00 49.16 95 ASP A O 1
ATOM 777 N N . ASP A 1 96 ? 18.517 -14.386 14.152 1.00 48.00 96 ASP A N 1
ATOM 778 C CA . ASP A 1 96 ? 18.802 -13.908 12.789 1.00 48.00 96 ASP A CA 1
ATOM 779 C C . ASP A 1 96 ? 19.036 -12.391 12.728 1.00 48.00 96 ASP A C 1
ATOM 781 O O . ASP A 1 96 ? 19.920 -11.908 12.014 1.00 48.00 96 ASP A O 1
ATOM 785 N N . VAL A 1 97 ? 18.289 -11.607 13.513 1.00 50.41 97 VAL A N 1
ATOM 786 C CA . VAL A 1 97 ? 18.490 -10.151 13.587 1.00 50.41 97 VAL A CA 1
ATOM 787 C C . VAL A 1 97 ? 19.790 -9.821 14.318 1.00 50.41 97 VAL A C 1
ATOM 789 O O . VAL A 1 97 ? 20.525 -8.933 13.882 1.00 50.41 97 VAL A O 1
ATOM 792 N N . VAL A 1 98 ? 20.118 -10.541 15.397 1.00 61.41 98 VAL A N 1
ATOM 793 C CA . VAL A 1 98 ? 21.399 -10.374 16.102 1.00 61.41 98 VAL A CA 1
ATOM 794 C C . VAL A 1 98 ? 22.568 -10.781 15.204 1.00 61.41 98 VAL A C 1
ATOM 796 O O . VAL A 1 98 ? 23.575 -10.071 15.181 1.00 61.41 98 VAL A O 1
ATOM 799 N N . ALA A 1 99 ? 22.435 -11.860 14.431 1.00 61.16 99 ALA A N 1
ATOM 800 C CA . ALA A 1 99 ? 23.432 -12.283 13.452 1.00 61.16 99 ALA A CA 1
ATOM 801 C C . ALA A 1 99 ? 23.629 -11.222 12.357 1.00 61.16 99 ALA A C 1
ATOM 803 O O . ALA A 1 99 ? 24.755 -10.790 12.124 1.00 61.16 99 ALA A O 1
ATOM 804 N N . SER A 1 100 ? 22.542 -10.701 11.780 1.00 55.03 100 SER A N 1
ATOM 805 C CA . SER A 1 100 ? 22.603 -9.653 10.752 1.00 55.03 100 SER A CA 1
ATOM 806 C C . SER A 1 100 ? 23.192 -8.334 11.279 1.00 55.03 100 SER A C 1
ATOM 808 O O . SER A 1 100 ? 23.953 -7.659 10.582 1.00 55.03 100 SER A O 1
ATOM 810 N N . MET A 1 101 ? 22.900 -7.962 12.532 1.00 56.38 101 MET A N 1
ATOM 811 C CA . MET A 1 101 ? 23.507 -6.787 13.167 1.00 56.38 101 MET A CA 1
ATOM 812 C C . MET A 1 101 ? 25.000 -6.982 13.455 1.00 56.38 101 MET A C 1
ATOM 814 O O . MET A 1 101 ? 25.756 -6.023 13.297 1.00 56.38 101 MET A O 1
ATOM 818 N N . LYS A 1 102 ? 25.431 -8.189 13.849 1.00 70.12 102 LYS A N 1
ATOM 819 C CA . LYS A 1 102 ? 26.856 -8.522 14.018 1.00 70.12 102 LYS A CA 1
ATOM 820 C C . LYS A 1 102 ? 27.602 -8.441 12.691 1.00 70.12 102 LYS A C 1
ATOM 822 O O . LYS A 1 102 ? 28.595 -7.729 12.618 1.00 70.12 102 LYS A O 1
ATOM 827 N N . GLU A 1 103 ? 27.063 -9.052 11.641 1.00 68.06 103 GLU A N 1
ATOM 828 C CA . GLU A 1 103 ? 27.671 -9.048 10.307 1.00 68.06 103 GLU A CA 1
ATOM 829 C C . GLU A 1 103 ? 27.812 -7.617 9.753 1.00 68.06 103 GLU A C 1
ATOM 831 O O . GLU A 1 103 ? 28.857 -7.222 9.240 1.00 68.06 103 GLU A O 1
ATOM 836 N N . CYS A 1 104 ? 26.791 -6.775 9.944 1.00 57.81 104 CYS A N 1
ATOM 837 C CA . CYS A 1 104 ? 26.829 -5.372 9.525 1.00 57.81 104 CYS A CA 1
ATOM 838 C C . CYS A 1 104 ? 27.830 -4.527 10.341 1.00 57.81 104 CYS A C 1
ATOM 840 O O . CYS A 1 104 ? 28.394 -3.558 9.825 1.00 57.81 104 CYS A O 1
ATOM 842 N N . LEU A 1 105 ? 28.062 -4.874 11.613 1.00 67.56 105 LEU A N 1
ATOM 843 C CA . LEU A 1 105 ? 29.056 -4.211 12.460 1.00 67.56 105 LEU A CA 1
ATOM 844 C C . LEU A 1 105 ? 30.481 -4.635 12.081 1.00 67.56 105 LEU A C 1
ATOM 846 O O . LEU A 1 105 ? 31.354 -3.777 11.978 1.00 67.56 105 LEU A O 1
ATOM 850 N N . GLU A 1 106 ? 30.698 -5.920 11.805 1.00 73.00 106 GLU A N 1
ATOM 851 C CA . GLU A 1 106 ? 31.978 -6.463 11.335 1.00 73.00 106 GLU A CA 1
ATOM 852 C C . GLU A 1 106 ? 32.371 -5.851 9.983 1.00 73.00 106 GLU A C 1
ATOM 854 O O . GLU A 1 106 ? 33.453 -5.280 9.862 1.00 73.00 106 GLU A O 1
ATOM 859 N N . GLN A 1 107 ? 31.448 -5.792 9.018 1.00 67.06 107 GLN A N 1
ATOM 860 C CA . GLN A 1 107 ? 31.686 -5.138 7.723 1.00 67.06 107 GLN A CA 1
ATOM 861 C C . GLN A 1 107 ? 31.964 -3.628 7.824 1.00 67.06 107 GLN A C 1
ATOM 863 O O . GLN A 1 107 ? 32.562 -3.041 6.916 1.00 67.06 107 GLN A O 1
ATOM 868 N N . LYS A 1 108 ? 31.482 -2.964 8.884 1.00 64.62 108 LYS A N 1
ATOM 869 C CA . LYS A 1 108 ? 31.781 -1.549 9.161 1.00 64.62 108 LYS A CA 1
ATOM 870 C C . LYS A 1 108 ? 33.147 -1.372 9.808 1.00 64.62 108 LYS A C 1
ATOM 872 O O . LYS A 1 108 ? 33.819 -0.393 9.501 1.00 64.62 108 LYS A O 1
ATOM 877 N N . LEU A 1 109 ? 33.544 -2.300 10.675 1.00 64.25 109 LEU A N 1
ATOM 878 C CA . LEU A 1 109 ? 34.862 -2.309 11.303 1.00 64.25 109 LEU A CA 1
ATOM 879 C C . LEU A 1 109 ? 35.962 -2.638 10.284 1.00 64.25 109 LEU A C 1
ATOM 881 O O . LEU A 1 109 ? 36.998 -1.986 10.303 1.00 64.25 109 LEU A O 1
ATOM 885 N N . GLU A 1 110 ? 35.717 -3.549 9.339 1.00 63.09 110 GLU A N 1
ATOM 886 C CA . GLU A 1 110 ? 36.652 -3.847 8.240 1.00 63.09 110 GLU A CA 1
ATOM 887 C C . GLU A 1 110 ? 36.818 -2.683 7.254 1.00 63.09 110 GLU A C 1
ATOM 889 O O . GLU A 1 110 ? 37.892 -2.484 6.692 1.00 63.09 110 GLU A O 1
ATOM 894 N N . ARG A 1 111 ? 35.763 -1.883 7.048 1.00 58.41 111 ARG A N 1
ATOM 895 C CA . ARG A 1 111 ? 35.805 -0.689 6.185 1.00 58.41 111 ARG A CA 1
ATOM 896 C C . ARG A 1 111 ? 36.398 0.547 6.856 1.00 58.41 111 ARG A C 1
ATOM 898 O O . ARG A 1 111 ? 36.562 1.569 6.189 1.00 58.41 111 ARG A O 1
ATOM 905 N N . TYR A 1 112 ? 36.676 0.493 8.153 1.00 53.28 112 TYR A N 1
ATOM 906 C CA . TYR A 1 112 ? 37.204 1.627 8.893 1.00 53.28 112 TYR A CA 1
ATOM 907 C C . TYR A 1 112 ? 38.734 1.686 8.768 1.00 53.28 112 TYR A C 1
ATOM 909 O O . TYR A 1 112 ? 39.453 0.999 9.489 1.00 53.28 112 TYR A O 1
ATOM 917 N N . GLU A 1 113 ? 39.240 2.544 7.875 1.00 56.22 113 GLU A N 1
ATOM 918 C CA . GLU A 1 113 ? 40.641 2.983 7.896 1.00 56.22 113 GLU A CA 1
ATOM 919 C C . GLU A 1 113 ? 40.772 4.225 8.799 1.00 56.22 113 GLU A C 1
ATOM 921 O O . GLU A 1 113 ? 40.260 5.294 8.446 1.00 56.22 113 GLU A O 1
ATOM 926 N N . PRO A 1 114 ? 41.444 4.145 9.961 1.00 50.19 114 PRO A N 1
ATOM 927 C CA . PRO A 1 114 ? 41.665 5.321 10.791 1.00 50.19 114 PRO A CA 1
ATOM 928 C C . PRO A 1 114 ? 42.649 6.275 10.093 1.00 50.19 114 PRO A C 1
ATOM 930 O O . PRO A 1 114 ? 43.823 5.945 9.942 1.00 50.19 114 PRO A O 1
ATOM 933 N N . GLY A 1 115 ? 42.182 7.469 9.701 1.00 55.38 115 GLY A N 1
ATOM 934 C CA . GLY A 1 115 ? 43.069 8.592 9.353 1.00 55.38 115 GLY A CA 1
ATOM 935 C C . GLY A 1 115 ? 42.919 9.266 7.981 1.00 55.38 115 GLY A C 1
ATOM 936 O O . GLY A 1 115 ? 43.855 9.940 7.571 1.00 55.38 115 GLY A O 1
ATOM 937 N N . LYS A 1 116 ? 41.794 9.149 7.261 1.00 51.16 116 LYS A N 1
ATOM 938 C CA . LYS A 1 116 ? 41.547 9.936 6.027 1.00 51.16 116 LYS A CA 1
ATOM 939 C C . LYS A 1 116 ? 40.365 10.896 6.162 1.00 51.16 116 LYS A C 1
ATOM 941 O O . LYS A 1 116 ? 39.361 10.742 5.483 1.00 51.16 116 LYS A O 1
ATOM 946 N N . HIS A 1 117 ? 40.494 11.881 7.041 1.00 49.81 117 HIS A N 1
ATOM 947 C CA . HIS A 1 117 ? 39.740 13.132 6.964 1.00 49.81 117 HIS A CA 1
ATOM 948 C C . HIS A 1 117 ? 40.627 14.236 7.555 1.00 49.81 117 HIS A C 1
ATOM 950 O O . HIS A 1 117 ? 40.534 14.540 8.742 1.00 49.81 117 HIS A O 1
ATOM 956 N N . GLU A 1 118 ? 41.530 14.759 6.723 1.00 39.75 118 GLU A N 1
ATOM 957 C CA . GLU A 1 118 ? 42.037 16.136 6.823 1.00 39.75 118 GLU A CA 1
ATOM 958 C C . GLU A 1 118 ? 41.279 17.001 5.812 1.00 39.75 118 GLU A C 1
ATOM 960 O O . GLU A 1 118 ? 41.005 16.488 4.699 1.00 39.75 118 GLU A O 1
#